Protein AF-A0A645H807-F1 (afdb_monomer_lite)

Secondary structure (DSSP, 8-state):
-PPPP-------PPPTT----------SSS-----S---------EEEEEETTEEEEEE-SSS-EEE-HHHHHTTTT--S-EE-B-SSSTTT-B--B--S-EEEPTT-EEEEE--

Organism: NCBI:txid1076179

pLDDT: mean 85.04, std 12.7, range [46.97, 97.75]

Foldseek 3Di:
DDDDDDDDDDDDDDPPPDDDDDDDDDPDPDDDDDPDDDDDPDDVAWDWDDDDFWIKIWQQAQAKDKAWPDVRCPPVNWAQKFFACDPPPCVRRVRGTDPGIDIAGHGGMGIITTD

Sequence (115 aa):
MEGASGHASFFITVEKNKELLSTLYVGRKGAVELSNFKIHQADAGVFRRDFEHGIVLVNATNEEKTISLSDIKGGLGRTNLRRIKGQLDPATNNGRPVSEAITLKAHDALILLAD

Structure (mmCIF, N/CA/C/O backbone):
data_AF-A0A645H807-F1
#
_entry.id   AF-A0A645H807-F1
#
loop_
_atom_site.group_PDB
_atom_site.id
_atom_site.type_symbol
_atom_site.label_atom_id
_atom_site.label_alt_id
_atom_site.label_comp_id
_atom_site.label_asym_id
_atom_site.label_entity_id
_atom_site.label_seq_id
_atom_site.pdbx_PDB_ins_code
_atom_site.Cartn_x
_atom_site.Cartn_y
_atom_site.Cartn_z
_atom_site.occupancy
_atom_site.B_iso_or_equiv
_atom_site.auth_seq_id
_atom_site.auth_comp_id
_atom_site.auth_asym_id
_atom_site.auth_atom_id
_atom_site.pdbx_PDB_model_num
ATOM 1 N N . MET A 1 1 ? 17.783 -15.501 -45.103 1.00 46.97 1 MET A N 1
ATOM 2 C CA . MET A 1 1 ? 17.064 -16.234 -44.044 1.00 46.97 1 MET A CA 1
ATOM 3 C C . MET A 1 1 ? 16.726 -15.197 -42.991 1.00 46.97 1 MET A C 1
ATOM 5 O O . MET A 1 1 ? 17.633 -14.732 -42.311 1.00 46.97 1 MET A O 1
ATOM 9 N N . GLU A 1 2 ? 15.489 -14.707 -42.990 1.00 55.75 2 GLU A N 1
ATOM 10 C CA . GLU A 1 2 ? 15.024 -13.762 -41.971 1.00 55.75 2 GLU A CA 1
ATOM 11 C C . GLU A 1 2 ? 14.991 -14.484 -40.621 1.00 55.75 2 GLU A C 1
ATOM 13 O O . GLU A 1 2 ? 14.603 -15.651 -40.543 1.00 55.75 2 GLU A O 1
ATOM 18 N N . GLY A 1 3 ? 15.503 -13.832 -39.576 1.00 58.56 3 GLY A N 1
ATOM 19 C CA . GLY A 1 3 ? 15.412 -14.361 -38.219 1.00 58.56 3 GLY A CA 1
ATOM 20 C C . GLY A 1 3 ? 13.954 -14.372 -37.763 1.00 58.56 3 GLY A C 1
ATOM 21 O O . GLY A 1 3 ? 13.189 -13.488 -38.135 1.00 58.56 3 GLY A O 1
ATOM 22 N N . ALA A 1 4 ? 13.568 -15.368 -36.965 1.00 61.94 4 ALA A N 1
ATOM 23 C CA . ALA A 1 4 ? 12.238 -15.407 -36.368 1.00 61.94 4 ALA A CA 1
ATOM 24 C C . ALA A 1 4 ? 12.000 -14.158 -35.499 1.00 61.94 4 ALA A C 1
ATOM 26 O O . ALA A 1 4 ? 12.904 -13.709 -34.789 1.00 61.94 4 ALA A O 1
ATOM 27 N N . SER A 1 5 ? 10.786 -13.606 -35.555 1.00 70.88 5 SER A N 1
ATOM 28 C CA . SER A 1 5 ? 10.353 -12.544 -34.647 1.00 70.88 5 SER A CA 1
ATOM 29 C C . SER A 1 5 ? 10.349 -13.037 -33.194 1.00 70.88 5 SER A C 1
ATOM 31 O O . SER A 1 5 ? 10.229 -14.233 -32.920 1.00 70.88 5 SER A O 1
ATOM 33 N N . GLY A 1 6 ? 10.502 -12.112 -32.244 1.00 68.31 6 GLY A N 1
ATOM 34 C CA . GLY A 1 6 ? 10.563 -12.429 -30.820 1.00 68.31 6 GLY A CA 1
ATOM 35 C C . GLY A 1 6 ? 10.089 -11.274 -29.946 1.00 68.31 6 GLY A C 1
ATOM 36 O O . GLY A 1 6 ? 9.948 -10.142 -30.405 1.00 68.31 6 GLY A O 1
ATOM 37 N N . HIS A 1 7 ? 9.843 -11.574 -28.674 1.00 74.06 7 HIS A N 1
ATOM 38 C CA . HIS A 1 7 ? 9.476 -10.598 -27.656 1.00 74.06 7 HIS A CA 1
ATOM 39 C C . HIS A 1 7 ? 10.343 -10.808 -26.412 1.00 74.06 7 HIS A C 1
ATOM 41 O O . HIS A 1 7 ? 10.631 -11.945 -26.039 1.00 74.06 7 HIS A O 1
ATOM 47 N N . ALA A 1 8 ? 10.744 -9.712 -25.770 1.00 70.88 8 ALA A N 1
ATOM 48 C CA . ALA A 1 8 ? 11.484 -9.724 -24.517 1.00 70.88 8 ALA A CA 1
ATOM 49 C C . ALA A 1 8 ? 10.946 -8.629 -23.589 1.00 70.88 8 ALA A C 1
ATOM 51 O O . ALA A 1 8 ? 10.632 -7.527 -24.037 1.00 70.88 8 ALA A O 1
ATOM 52 N N . SER A 1 9 ? 10.855 -8.946 -22.297 1.00 76.94 9 SER A N 1
ATOM 53 C CA . SER A 1 9 ? 10.500 -8.011 -21.228 1.00 76.94 9 SER A CA 1
ATOM 54 C C . SER A 1 9 ? 11.648 -7.940 -20.227 1.00 76.94 9 SER A C 1
ATOM 56 O O . SER A 1 9 ? 12.164 -8.975 -19.807 1.00 76.94 9 SER A O 1
ATOM 58 N N . PHE A 1 10 ? 12.035 -6.725 -19.840 1.00 77.44 10 PHE A N 1
ATOM 59 C CA . PHE A 1 10 ? 13.095 -6.472 -18.864 1.00 77.44 10 PHE A CA 1
ATOM 60 C C . PHE A 1 10 ? 12.532 -5.619 -17.727 1.00 77.44 10 PHE A C 1
ATOM 62 O O . PHE A 1 10 ? 11.924 -4.581 -17.980 1.00 77.44 10 PHE A O 1
ATOM 69 N N . PHE A 1 11 ? 12.743 -6.050 -16.484 1.00 74.75 11 PHE A N 1
ATOM 70 C CA . PHE A 1 11 ? 12.343 -5.309 -15.287 1.00 74.75 11 PHE A CA 1
ATOM 71 C C . PHE A 1 11 ? 13.590 -4.707 -14.641 1.00 74.75 11 PHE A C 1
ATOM 73 O O . PHE A 1 11 ? 14.535 -5.435 -14.337 1.00 74.75 11 PHE A O 1
ATOM 80 N N . ILE A 1 12 ? 13.609 -3.385 -14.463 1.00 75.12 12 ILE A N 1
ATOM 81 C CA . ILE A 1 12 ? 14.749 -2.647 -13.908 1.00 75.12 12 ILE A CA 1
ATOM 82 C C . ILE A 1 12 ? 14.230 -1.655 -12.868 1.00 75.12 12 ILE A C 1
ATOM 84 O O . ILE A 1 12 ? 13.327 -0.870 -13.152 1.00 75.12 12 ILE A O 1
ATOM 88 N N . THR A 1 13 ? 14.833 -1.666 -11.681 1.00 73.06 13 THR A N 1
ATOM 89 C CA . THR A 1 13 ? 14.643 -0.616 -10.675 1.00 73.06 13 THR A CA 1
ATOM 90 C C . THR A 1 13 ? 15.607 0.524 -10.974 1.00 73.06 13 THR A C 1
ATOM 92 O O . THR A 1 13 ? 16.818 0.312 -11.014 1.00 73.06 13 THR A O 1
ATOM 95 N N . VAL A 1 14 ? 15.079 1.731 -11.176 1.00 75.62 14 VAL A N 1
ATOM 96 C CA . VAL A 1 14 ? 15.882 2.944 -11.379 1.00 75.62 14 VAL A CA 1
ATOM 97 C C . VAL A 1 14 ? 15.858 3.758 -10.095 1.00 75.62 14 VAL A C 1
ATOM 99 O O . VAL A 1 14 ? 14.790 4.035 -9.550 1.00 75.62 14 VAL A O 1
ATOM 102 N N . GLU A 1 15 ? 17.034 4.131 -9.598 1.00 72.88 15 GLU A N 1
ATOM 103 C CA . GLU A 1 15 ? 17.139 5.030 -8.452 1.00 72.88 15 GLU A CA 1
ATOM 104 C C . GLU A 1 15 ? 16.478 6.383 -8.746 1.00 72.88 15 GLU A C 1
ATOM 106 O O . GLU A 1 15 ? 16.522 6.907 -9.863 1.00 72.88 15 GLU A O 1
ATOM 111 N N . LYS A 1 16 ? 15.884 6.981 -7.712 1.00 71.62 16 LYS A N 1
ATOM 112 C CA . LYS A 1 16 ? 15.220 8.280 -7.820 1.00 71.62 16 LYS A CA 1
ATOM 113 C C . LYS A 1 16 ? 16.182 9.334 -8.380 1.00 71.62 16 LYS A C 1
ATOM 115 O O . LYS A 1 16 ? 17.288 9.507 -7.873 1.00 71.62 16 LYS A O 1
ATOM 120 N N . ASN A 1 17 ? 15.730 10.066 -9.399 1.00 76.94 17 ASN A N 1
ATOM 121 C CA . ASN A 1 17 ? 16.489 11.116 -10.095 1.00 76.94 17 ASN A CA 1
ATOM 122 C C . ASN A 1 17 ? 17.779 10.636 -10.790 1.00 76.94 17 ASN A C 1
ATOM 124 O O . ASN A 1 17 ? 18.674 11.446 -11.040 1.00 76.94 17 ASN A O 1
ATOM 128 N N . LYS A 1 18 ? 17.900 9.341 -11.093 1.00 79.31 18 LYS A N 1
ATOM 129 C CA . LYS A 1 18 ? 18.986 8.806 -11.920 1.00 79.31 18 LYS A CA 1
ATOM 130 C C . LYS A 1 18 ? 18.484 8.485 -13.322 1.00 79.31 18 LYS A C 1
ATOM 132 O O . LYS A 1 18 ? 17.338 8.086 -13.512 1.00 79.31 18 LYS A O 1
ATOM 137 N N . GLU A 1 19 ? 19.363 8.652 -14.300 1.00 81.69 19 GLU A N 1
ATOM 138 C CA . GLU A 1 19 ? 19.102 8.251 -15.679 1.00 81.69 19 GLU A CA 1
ATOM 139 C C . GLU A 1 19 ? 19.389 6.756 -15.854 1.00 81.69 19 GLU A C 1
ATOM 141 O O . GLU A 1 19 ? 20.410 6.248 -15.384 1.00 81.69 19 GLU A O 1
ATOM 146 N N . LEU A 1 20 ? 18.498 6.052 -16.555 1.00 80.19 20 LEU A N 1
ATOM 147 C CA . LEU A 1 20 ? 18.744 4.694 -17.032 1.00 80.19 20 LEU A CA 1
ATOM 148 C C . LEU A 1 20 ? 19.142 4.752 -18.507 1.00 80.19 20 LEU A C 1
ATOM 150 O O . LEU A 1 20 ? 18.315 5.067 -19.362 1.00 80.19 20 LEU A O 1
ATOM 154 N N . LEU A 1 21 ? 20.385 4.379 -18.808 1.00 83.12 21 LEU A N 1
ATOM 155 C CA . LEU A 1 21 ? 20.840 4.140 -20.175 1.00 83.12 21 LEU A CA 1
ATOM 156 C C . LEU A 1 21 ? 20.830 2.633 -20.454 1.00 83.12 21 LEU A C 1
ATOM 158 O O . LEU A 1 21 ? 21.494 1.867 -19.761 1.00 83.12 21 LEU A O 1
ATOM 162 N N . SER A 1 22 ? 20.079 2.202 -21.468 1.00 77.00 22 SER A N 1
ATOM 163 C CA . SER A 1 22 ? 20.035 0.805 -21.918 1.00 77.00 22 SER A CA 1
ATOM 164 C C . SER A 1 22 ? 20.474 0.703 -23.375 1.00 77.00 22 SER A C 1
ATOM 166 O O . SER A 1 22 ? 19.935 1.397 -24.234 1.00 77.00 22 SER A O 1
ATOM 168 N N . THR A 1 23 ? 21.429 -0.186 -23.657 1.00 78.31 23 THR A N 1
ATOM 169 C CA . THR A 1 23 ? 21.968 -0.408 -25.006 1.00 78.31 23 THR A CA 1
ATOM 170 C C . THR A 1 23 ? 21.572 -1.791 -25.508 1.00 78.31 23 THR A C 1
ATOM 172 O O . THR A 1 23 ? 21.914 -2.800 -24.892 1.00 78.31 23 THR A O 1
ATOM 175 N N . LEU A 1 24 ? 20.890 -1.849 -26.653 1.00 75.38 24 LEU A N 1
ATOM 176 C CA . LEU A 1 24 ? 20.589 -3.100 -27.346 1.00 75.38 24 LEU A CA 1
ATOM 177 C C . LEU A 1 24 ? 21.691 -3.409 -28.367 1.00 75.38 24 LEU A C 1
ATOM 179 O O . LEU A 1 24 ? 21.856 -2.685 -29.347 1.00 75.38 24 LEU A O 1
ATOM 183 N N . TYR A 1 25 ? 22.417 -4.508 -28.164 1.00 72.25 25 TYR A N 1
ATOM 184 C CA . TYR A 1 25 ? 23.396 -5.002 -29.133 1.00 72.25 25 TYR A CA 1
ATOM 185 C C . TYR A 1 25 ? 22.754 -6.006 -30.089 1.00 72.25 25 TYR A C 1
ATOM 187 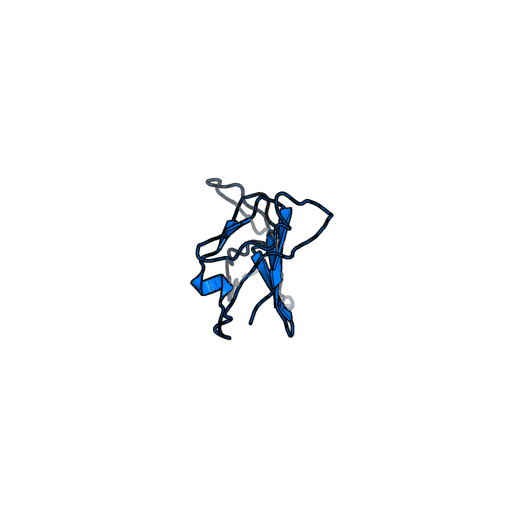O O . TYR A 1 25 ? 22.271 -7.057 -29.671 1.00 72.25 25 TYR A O 1
ATOM 195 N N . VAL A 1 26 ? 22.810 -5.716 -31.388 1.00 71.81 26 VAL A N 1
ATOM 196 C CA . VAL A 1 26 ? 22.334 -6.626 -32.435 1.00 71.81 26 VAL A CA 1
ATOM 197 C C . VAL A 1 26 ? 23.545 -7.253 -33.123 1.00 71.81 26 VAL A C 1
ATOM 199 O O . VAL A 1 26 ? 24.221 -6.630 -33.935 1.00 71.81 26 VAL A O 1
ATOM 202 N N . GLY A 1 27 ? 23.841 -8.505 -32.773 1.00 57.69 27 GLY A N 1
ATOM 203 C CA . GLY A 1 27 ? 25.091 -9.187 -33.134 1.00 57.69 27 GLY A CA 1
ATOM 204 C C . GLY A 1 27 ? 25.228 -9.680 -34.583 1.00 57.69 27 GLY A C 1
ATOM 205 O O . GLY A 1 27 ? 26.159 -10.433 -34.864 1.00 57.69 27 GLY A O 1
ATOM 206 N N . ARG A 1 28 ? 24.328 -9.328 -35.515 1.00 62.59 28 ARG A N 1
ATOM 207 C CA . ARG A 1 28 ? 24.406 -9.766 -36.926 1.00 62.59 28 ARG A CA 1
ATOM 208 C C . ARG A 1 28 ? 24.054 -8.641 -37.900 1.00 62.59 28 ARG A C 1
ATOM 210 O O . ARG A 1 28 ? 23.233 -7.786 -37.595 1.00 62.59 28 ARG A O 1
ATOM 217 N N . LYS A 1 29 ? 24.655 -8.680 -39.097 1.00 62.75 29 LYS A N 1
ATOM 218 C CA . LYS A 1 29 ? 24.319 -7.786 -40.218 1.00 62.75 29 LYS A CA 1
ATOM 219 C C . LYS A 1 29 ? 22.883 -8.064 -40.683 1.00 62.75 29 LYS A C 1
ATOM 221 O O . LYS A 1 29 ? 22.590 -9.186 -41.091 1.00 62.75 29 LYS A O 1
ATOM 226 N N . GLY A 1 30 ? 22.017 -7.056 -40.627 1.00 66.50 30 GLY A N 1
ATOM 227 C CA . GLY A 1 30 ? 20.617 -7.130 -41.049 1.00 66.50 30 GLY A CA 1
ATOM 228 C C . GLY A 1 30 ? 19.839 -5.873 -40.653 1.00 66.50 30 GLY A C 1
ATOM 229 O O . GLY A 1 30 ? 20.359 -5.032 -39.921 1.00 66.50 30 GLY A O 1
ATOM 230 N N . ALA A 1 31 ? 18.608 -5.742 -41.148 1.00 70.06 31 ALA A N 1
ATOM 231 C CA . ALA A 1 31 ? 17.671 -4.728 -40.674 1.00 70.06 31 ALA A CA 1
ATOM 232 C C . ALA A 1 31 ? 17.011 -5.215 -39.377 1.00 70.06 31 ALA A C 1
ATOM 234 O O . ALA A 1 31 ? 16.634 -6.383 -39.272 1.00 70.06 31 ALA A O 1
ATOM 235 N N . VAL A 1 32 ? 16.895 -4.327 -38.393 1.00 72.12 32 VAL A N 1
ATOM 236 C CA . VAL A 1 32 ? 16.244 -4.601 -37.109 1.00 72.12 32 VAL A CA 1
ATOM 237 C C . VAL A 1 32 ? 15.110 -3.614 -36.957 1.00 72.12 32 VAL A C 1
ATOM 239 O O . VAL A 1 32 ? 15.331 -2.407 -37.025 1.00 72.12 32 VAL A O 1
ATOM 242 N N . GLU A 1 33 ? 13.912 -4.132 -36.729 1.00 73.19 33 GLU A N 1
ATOM 243 C CA . GLU A 1 33 ? 12.751 -3.328 -36.388 1.00 73.19 33 GLU A CA 1
ATOM 244 C C . GLU A 1 33 ? 12.456 -3.482 -34.896 1.00 73.19 33 GLU A C 1
ATOM 246 O O . GLU A 1 33 ? 12.341 -4.594 -34.380 1.00 73.19 33 GLU A O 1
ATOM 251 N N . LEU A 1 34 ? 12.334 -2.350 -34.205 1.00 73.44 34 LEU A N 1
ATOM 252 C CA . LEU A 1 34 ? 11.772 -2.290 -32.863 1.00 73.44 34 LEU A CA 1
ATOM 253 C C . LEU A 1 34 ? 10.365 -1.720 -32.980 1.00 73.44 34 LEU A C 1
ATOM 255 O O . LEU A 1 34 ? 10.191 -0.555 -33.332 1.00 73.44 34 LEU A O 1
ATOM 259 N N . SER A 1 35 ? 9.365 -2.533 -32.663 1.00 74.25 35 SER A N 1
ATOM 260 C CA . SER A 1 35 ? 7.966 -2.124 -32.666 1.00 74.25 35 SER A CA 1
ATOM 261 C C . SER A 1 35 ? 7.356 -2.296 -31.276 1.00 74.25 35 SER A C 1
ATOM 263 O O . SER A 1 35 ? 7.777 -3.141 -30.485 1.00 74.25 35 SER A O 1
ATOM 265 N N . ASN A 1 36 ? 6.367 -1.455 -30.956 1.00 74.38 36 ASN A N 1
ATOM 266 C CA . ASN A 1 36 ? 5.609 -1.516 -29.701 1.00 74.38 36 ASN A CA 1
ATOM 267 C C . ASN A 1 36 ? 6.468 -1.403 -28.417 1.00 74.38 36 ASN A C 1
ATOM 269 O O . ASN A 1 36 ? 6.176 -2.051 -27.411 1.00 74.38 36 ASN A O 1
ATOM 273 N N . PHE A 1 37 ? 7.524 -0.581 -28.439 1.00 76.06 37 PHE A N 1
ATOM 274 C CA . PHE A 1 37 ? 8.329 -0.284 -27.252 1.00 76.06 37 PHE A CA 1
ATOM 275 C C . PHE A 1 37 ? 7.496 0.483 -26.218 1.00 76.06 37 PHE A C 1
ATOM 277 O O . PHE A 1 37 ? 6.971 1.560 -26.506 1.00 76.06 37 PHE A O 1
ATOM 284 N N . LYS A 1 38 ? 7.376 -0.074 -25.010 1.00 72.50 38 LYS A N 1
ATOM 285 C CA . LYS A 1 38 ? 6.638 0.532 -23.899 1.00 72.50 38 LYS A CA 1
ATOM 286 C C . LYS A 1 38 ? 7.519 0.593 -22.663 1.00 72.50 38 LYS A C 1
ATOM 288 O O . LYS A 1 38 ? 8.082 -0.417 -22.252 1.00 72.50 38 LYS A O 1
AT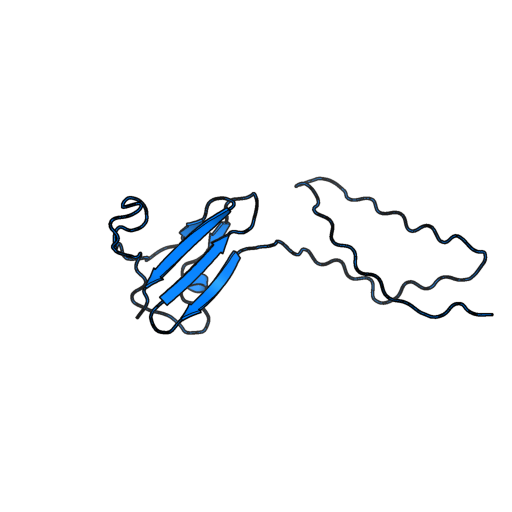OM 293 N N . ILE A 1 39 ? 7.583 1.771 -22.051 1.00 74.00 39 ILE A N 1
ATOM 294 C CA . ILE A 1 39 ? 8.157 1.957 -20.720 1.00 74.00 39 ILE A CA 1
ATOM 295 C C . ILE A 1 39 ? 6.989 2.054 -19.750 1.00 74.00 39 ILE A C 1
ATOM 297 O O . ILE A 1 39 ? 6.152 2.950 -19.859 1.00 74.00 39 ILE A O 1
ATOM 301 N N . HIS A 1 40 ? 6.936 1.123 -18.807 1.00 63.88 40 HIS A N 1
ATOM 302 C CA . HIS A 1 40 ? 5.974 1.152 -17.718 1.00 63.88 40 HIS A CA 1
ATOM 303 C C . HIS A 1 40 ? 6.717 1.489 -16.432 1.00 63.88 40 HIS A C 1
ATOM 305 O O . HIS A 1 40 ? 7.609 0.752 -16.018 1.00 63.88 40 HIS A O 1
ATOM 311 N N . GLN A 1 41 ? 6.342 2.592 -15.788 1.00 64.81 41 GLN A N 1
ATOM 312 C CA . GLN A 1 41 ? 6.724 2.818 -14.403 1.00 64.81 41 GLN A CA 1
ATOM 313 C C . GLN A 1 41 ? 5.853 1.904 -13.540 1.00 64.81 41 GLN A C 1
ATOM 315 O O . GLN A 1 41 ? 4.703 2.222 -13.245 1.00 64.81 41 GLN A O 1
ATOM 320 N N . ALA A 1 42 ? 6.383 0.733 -13.202 1.00 57.88 42 ALA A N 1
ATOM 321 C CA . ALA A 1 42 ? 5.755 -0.186 -12.269 1.00 57.88 42 ALA A CA 1
ATOM 322 C C . ALA A 1 42 ? 6.509 -0.099 -10.944 1.00 57.88 42 ALA A C 1
ATOM 324 O O . ALA A 1 42 ? 7.628 -0.586 -10.812 1.00 57.88 42 ALA A O 1
ATOM 325 N N . ASP A 1 43 ? 5.902 0.567 -9.972 1.00 60.47 43 ASP A N 1
ATOM 326 C CA . ASP A 1 43 ? 6.259 0.369 -8.578 1.00 60.47 43 ASP A CA 1
ATOM 327 C C . ASP A 1 43 ? 5.669 -0.986 -8.145 1.00 60.47 43 ASP A C 1
ATOM 329 O O . ASP A 1 43 ? 4.542 -1.303 -8.539 1.00 60.47 43 ASP A O 1
ATOM 333 N N . ALA A 1 44 ? 6.379 -1.773 -7.324 1.00 62.75 44 ALA A N 1
ATOM 334 C CA . ALA A 1 44 ? 5.741 -2.889 -6.610 1.00 62.75 44 ALA A CA 1
ATOM 335 C C . ALA A 1 44 ? 4.496 -2.385 -5.850 1.00 62.75 44 ALA A C 1
ATOM 337 O O . ALA A 1 44 ? 3.523 -3.114 -5.688 1.00 62.75 44 ALA A O 1
ATOM 338 N N . GLY A 1 45 ? 4.505 -1.097 -5.494 1.00 79.75 45 GLY A N 1
ATOM 339 C CA . GLY A 1 45 ? 3.332 -0.309 -5.172 1.00 79.75 45 GLY A CA 1
ATOM 340 C C . GLY A 1 45 ? 2.681 -0.720 -3.862 1.00 79.75 45 GLY A C 1
ATOM 341 O O . GLY A 1 45 ? 3.253 -1.423 -3.024 1.00 79.75 45 GLY A O 1
ATOM 342 N N . VAL A 1 46 ? 1.452 -0.239 -3.688 1.00 88.06 46 VAL A N 1
ATOM 343 C CA . VAL A 1 46 ? 0.582 -0.684 -2.606 1.00 88.06 46 VAL A CA 1
ATOM 344 C C . VAL A 1 46 ? -0.348 -1.758 -3.148 1.00 88.06 46 VAL A C 1
ATOM 346 O O . VAL A 1 46 ? -1.193 -1.486 -4.002 1.00 88.06 46 VAL A O 1
ATOM 349 N N . PHE A 1 47 ? -0.229 -2.971 -2.622 1.00 91.69 47 PHE A N 1
ATOM 350 C CA . PHE A 1 47 ? -1.190 -4.032 -2.885 1.00 91.69 47 PHE A CA 1
ATOM 351 C C . PHE A 1 47 ? -2.414 -3.863 -1.993 1.00 91.69 47 PHE A C 1
ATOM 353 O O . PHE A 1 47 ? -2.302 -3.543 -0.808 1.00 91.69 47 PHE A O 1
ATOM 360 N N . ARG A 1 48 ? -3.588 -4.125 -2.568 1.00 93.38 48 ARG A N 1
ATOM 361 C CA . ARG A 1 48 ? -4.872 -4.079 -1.873 1.00 93.38 48 ARG A CA 1
ATOM 362 C C . ARG A 1 48 ? -5.613 -5.395 -2.043 1.00 93.38 48 ARG A C 1
ATOM 364 O O . ARG A 1 48 ? -5.727 -5.911 -3.155 1.00 93.38 48 ARG A O 1
ATOM 371 N N . ARG A 1 49 ? -6.195 -5.889 -0.951 1.00 94.19 49 ARG A N 1
ATOM 372 C CA . ARG A 1 49 ? -7.183 -6.969 -0.983 1.00 94.19 49 ARG A CA 1
ATOM 373 C C . ARG A 1 49 ? -8.383 -6.612 -0.121 1.00 94.19 49 ARG A C 1
ATOM 375 O O . ARG A 1 49 ? -8.250 -6.449 1.086 1.00 94.19 49 ARG A O 1
ATOM 382 N N . ASP A 1 50 ? -9.553 -6.550 -0.740 1.00 94.50 50 ASP A N 1
ATOM 383 C CA . ASP A 1 50 ? -10.832 -6.494 -0.038 1.00 94.50 50 ASP A CA 1
ATOM 384 C C . ASP A 1 50 ? -11.287 -7.908 0.361 1.00 94.50 50 ASP A C 1
ATOM 386 O O . ASP A 1 50 ? -11.131 -8.868 -0.402 1.00 94.50 50 ASP A O 1
ATOM 390 N N . PHE A 1 51 ? -11.866 -8.029 1.552 1.00 93.94 51 PHE A N 1
ATOM 391 C CA . PHE A 1 51 ? -12.545 -9.229 2.050 1.00 93.94 51 PHE A CA 1
ATOM 392 C C . PHE A 1 51 ? -13.866 -8.832 2.718 1.00 93.94 51 PHE A C 1
ATOM 394 O O . PHE A 1 51 ? -14.141 -7.645 2.861 1.00 93.94 51 PHE A O 1
ATOM 401 N N . GLU A 1 52 ? -14.701 -9.800 3.100 1.00 93.88 52 GLU A N 1
ATOM 402 C CA . GLU A 1 52 ? -16.087 -9.550 3.533 1.00 93.88 52 GLU A CA 1
ATOM 403 C C . GLU A 1 52 ? -16.214 -8.394 4.542 1.00 93.88 52 GLU A C 1
ATOM 405 O O . GLU A 1 52 ? -16.979 -7.468 4.304 1.00 93.88 52 GLU A O 1
ATOM 410 N N . HIS A 1 53 ? -15.358 -8.355 5.566 1.00 94.44 53 HIS A N 1
ATOM 411 C CA . HIS A 1 53 ? -15.428 -7.372 6.656 1.00 94.44 53 HIS A CA 1
ATOM 412 C C . HIS A 1 53 ? -14.222 -6.430 6.739 1.00 94.44 53 HIS A C 1
ATOM 414 O O . HIS A 1 53 ? -13.887 -5.939 7.821 1.00 94.44 53 HIS A O 1
ATOM 420 N N . GLY A 1 54 ? -13.506 -6.208 5.634 1.00 95.88 54 GLY A N 1
ATOM 421 C CA . GLY A 1 54 ? -12.336 -5.345 5.697 1.00 95.88 54 GLY A CA 1
ATOM 422 C C . GLY A 1 54 ? -11.440 -5.314 4.472 1.00 95.88 54 GLY A C 1
ATOM 423 O O . GLY A 1 54 ? -11.799 -5.729 3.368 1.00 95.88 54 GLY A O 1
ATOM 424 N N . ILE A 1 55 ? -10.258 -4.746 4.696 1.00 97.12 55 ILE A N 1
ATOM 425 C CA . ILE A 1 55 ? -9.278 -4.403 3.670 1.00 97.12 55 ILE A CA 1
ATOM 426 C C . ILE A 1 55 ? -7.877 -4.700 4.204 1.00 97.12 55 ILE A C 1
ATOM 428 O O . ILE A 1 55 ? -7.556 -4.374 5.346 1.00 97.12 55 ILE A O 1
ATOM 432 N N . VAL A 1 56 ? -7.026 -5.272 3.359 1.00 96.56 56 VAL A N 1
ATOM 433 C CA . VAL A 1 56 ? -5.580 -5.370 3.583 1.00 96.56 56 VAL A CA 1
ATOM 434 C C . VAL A 1 56 ? -4.870 -4.428 2.621 1.00 96.56 56 VAL A C 1
ATOM 436 O O . VAL A 1 56 ? -5.154 -4.447 1.421 1.00 96.56 56 VAL A O 1
ATOM 439 N N . LEU A 1 57 ? -3.946 -3.628 3.148 1.00 96.31 57 LEU A N 1
ATOM 440 C CA . LEU A 1 57 ? -3.059 -2.743 2.397 1.00 96.31 57 LEU A CA 1
ATOM 441 C C . LEU A 1 57 ? -1.613 -3.145 2.691 1.00 96.31 57 LEU A C 1
ATOM 443 O O . LEU A 1 57 ? -1.242 -3.259 3.857 1.00 96.31 57 LEU A O 1
ATOM 447 N N . VAL A 1 58 ? -0.802 -3.356 1.656 1.00 96.44 58 VAL A N 1
ATOM 448 C CA . VAL A 1 58 ? 0.609 -3.750 1.796 1.00 96.44 58 VAL A CA 1
ATOM 449 C C . VAL A 1 58 ? 1.468 -2.830 0.951 1.00 96.44 58 VAL A C 1
ATOM 451 O O . VAL A 1 58 ? 1.320 -2.810 -0.267 1.00 96.44 58 VAL A O 1
ATOM 454 N N . ASN A 1 59 ? 2.381 -2.100 1.580 1.00 94.50 59 ASN A N 1
ATOM 455 C CA . ASN A 1 59 ? 3.413 -1.342 0.891 1.00 94.50 59 ASN A CA 1
ATOM 456 C C . ASN A 1 59 ? 4.630 -2.246 0.654 1.00 94.50 59 ASN A C 1
ATOM 458 O O . ASN A 1 59 ? 5.424 -2.477 1.561 1.00 94.50 59 ASN A O 1
ATOM 462 N N . ALA A 1 60 ? 4.794 -2.748 -0.570 1.00 90.12 60 ALA A N 1
ATOM 463 C CA . ALA A 1 60 ? 5.921 -3.619 -0.919 1.00 90.12 60 ALA A CA 1
ATOM 464 C C . ALA A 1 60 ? 7.191 -2.843 -1.322 1.00 90.12 60 ALA A C 1
ATOM 466 O O . ALA A 1 60 ? 8.162 -3.439 -1.786 1.00 90.12 60 ALA A O 1
ATOM 467 N N . THR A 1 61 ? 7.177 -1.519 -1.183 1.00 86.56 61 THR A N 1
ATOM 468 C CA . THR A 1 61 ? 8.203 -0.618 -1.716 1.00 86.56 61 THR A CA 1
ATOM 469 C C . THR A 1 61 ? 9.221 -0.226 -0.645 1.00 86.56 61 THR A C 1
ATOM 471 O O . THR A 1 61 ? 8.958 -0.351 0.552 1.00 86.56 61 THR A O 1
ATOM 474 N N . ASN A 1 62 ? 10.371 0.293 -1.085 1.00 86.62 62 ASN A N 1
ATOM 475 C CA . ASN A 1 62 ? 11.426 0.820 -0.208 1.00 86.62 62 ASN A CA 1
ATOM 476 C C . ASN A 1 62 ? 11.132 2.252 0.292 1.00 86.62 62 ASN A C 1
ATOM 478 O O . ASN A 1 62 ? 11.959 2.842 0.984 1.00 86.62 62 ASN A O 1
ATOM 482 N N . GLU A 1 63 ? 9.991 2.837 -0.079 1.00 87.56 63 GLU A N 1
ATOM 483 C CA . GLU A 1 63 ? 9.591 4.196 0.290 1.00 87.56 63 GLU A CA 1
ATOM 484 C C . GLU A 1 63 ? 8.277 4.161 1.077 1.00 87.56 63 GLU A C 1
ATOM 486 O O . GLU A 1 63 ? 7.482 3.232 0.944 1.00 87.56 63 GLU A O 1
ATOM 491 N N . GLU A 1 64 ? 8.011 5.173 1.901 1.00 93.81 64 GLU A N 1
ATOM 492 C CA . GLU A 1 64 ? 6.682 5.317 2.497 1.00 93.81 64 GLU A CA 1
ATOM 493 C C . GLU A 1 64 ? 5.636 5.703 1.442 1.00 93.81 64 GLU A C 1
ATOM 495 O O . GLU A 1 64 ? 5.921 6.423 0.481 1.00 93.81 64 GLU A O 1
ATOM 500 N N . LYS A 1 65 ? 4.406 5.216 1.621 1.00 93.56 65 LYS A N 1
ATOM 501 C CA . LYS A 1 65 ? 3.284 5.478 0.717 1.00 93.56 65 LYS A CA 1
ATOM 502 C C . LYS A 1 65 ? 2.090 5.989 1.499 1.00 93.56 65 LYS A C 1
ATOM 504 O O . LYS A 1 65 ? 1.591 5.321 2.403 1.00 93.56 65 LYS A O 1
ATOM 509 N N . THR A 1 66 ? 1.605 7.159 1.105 1.00 95.44 66 THR A N 1
ATOM 510 C CA . THR A 1 66 ? 0.374 7.741 1.637 1.00 95.44 66 THR A CA 1
ATOM 511 C C . THR A 1 66 ? -0.796 7.380 0.735 1.00 95.44 66 THR A C 1
ATOM 513 O O . THR A 1 66 ? -0.761 7.628 -0.468 1.00 95.44 66 THR A O 1
ATOM 516 N N . ILE A 1 67 ? -1.831 6.797 1.330 1.00 94.75 67 ILE A N 1
ATOM 517 C CA . ILE A 1 67 ? -3.043 6.329 0.661 1.00 94.75 67 ILE A CA 1
ATOM 518 C C . ILE A 1 67 ? -4.188 7.223 1.127 1.00 94.75 67 ILE A C 1
ATOM 520 O O . ILE A 1 67 ? -4.432 7.353 2.331 1.00 94.75 67 ILE A O 1
ATOM 524 N N . SER A 1 68 ? -4.881 7.862 0.185 1.00 96.38 68 SER A N 1
ATOM 525 C CA . SER A 1 68 ? -5.975 8.777 0.511 1.00 96.38 68 SER A CA 1
ATOM 526 C C . SER A 1 68 ? -7.172 8.028 1.105 1.00 96.38 68 SER A C 1
ATOM 528 O O . SER A 1 68 ? -7.392 6.851 0.818 1.00 96.38 68 SER A O 1
ATOM 530 N N . LEU A 1 69 ? -8.004 8.710 1.899 1.00 96.38 69 LEU A N 1
ATOM 531 C CA . LEU A 1 69 ? -9.214 8.087 2.444 1.00 96.38 69 LEU A CA 1
ATOM 532 C C . LEU A 1 69 ? -10.151 7.586 1.334 1.00 96.38 69 LEU A C 1
ATOM 534 O O . LEU A 1 69 ? -10.748 6.523 1.481 1.00 96.38 69 LEU A O 1
ATOM 538 N N . SER A 1 70 ? -10.284 8.324 0.227 1.00 95.44 70 SER A N 1
ATOM 539 C CA . SER A 1 70 ? -11.079 7.896 -0.931 1.00 95.44 70 SER A CA 1
ATOM 540 C C . SER A 1 70 ? -10.555 6.598 -1.537 1.00 95.44 70 SER A C 1
ATOM 542 O O . SER A 1 70 ? -11.350 5.706 -1.828 1.00 95.44 70 SER A O 1
ATOM 544 N N . ASP A 1 71 ? -9.234 6.447 -1.640 1.00 94.25 71 ASP A N 1
ATOM 545 C CA . ASP A 1 71 ? -8.631 5.217 -2.157 1.00 94.25 71 ASP A CA 1
ATOM 546 C C . ASP A 1 71 ? -8.825 4.055 -1.185 1.00 94.25 71 ASP A C 1
ATOM 548 O O . ASP A 1 71 ? -9.073 2.935 -1.624 1.00 94.25 71 ASP A O 1
ATOM 552 N N . ILE A 1 72 ? -8.785 4.307 0.132 1.00 95.56 72 ILE A N 1
ATOM 553 C CA . ILE A 1 72 ? -9.083 3.293 1.157 1.00 95.56 72 ILE A CA 1
ATOM 554 C C . ILE A 1 72 ? -10.554 2.867 1.077 1.00 95.56 72 ILE A C 1
ATOM 556 O O . ILE A 1 72 ? -10.836 1.668 1.091 1.00 95.56 72 ILE A O 1
ATOM 560 N N . LYS A 1 73 ? -11.499 3.794 0.899 1.00 94.94 73 LYS A N 1
ATOM 561 C CA . LYS A 1 73 ? -12.911 3.438 0.660 1.00 94.94 73 LYS A CA 1
ATOM 562 C C . LYS A 1 73 ? -13.075 2.578 -0.598 1.00 94.94 73 LYS A C 1
ATOM 564 O O . LYS A 1 73 ? -13.880 1.645 -0.596 1.00 94.94 73 LYS A O 1
ATOM 569 N N . GLY A 1 74 ? -12.261 2.844 -1.621 1.00 90.44 74 GLY A N 1
ATOM 570 C CA . GLY A 1 74 ? -12.221 2.089 -2.870 1.00 90.44 74 GLY A CA 1
ATOM 571 C C . GLY A 1 74 ? -13.531 2.171 -3.658 1.00 90.44 74 GLY A C 1
ATOM 572 O O . GLY A 1 74 ? -14.464 2.882 -3.289 1.00 90.44 74 GLY A O 1
ATOM 573 N N . GLY A 1 75 ? -13.625 1.399 -4.744 1.00 88.31 75 GLY A N 1
ATOM 574 C CA . GLY A 1 75 ? -14.818 1.379 -5.604 1.00 88.31 75 GLY A CA 1
ATOM 575 C C . GLY A 1 75 ? -16.085 0.840 -4.925 1.00 88.31 75 GLY A C 1
ATOM 576 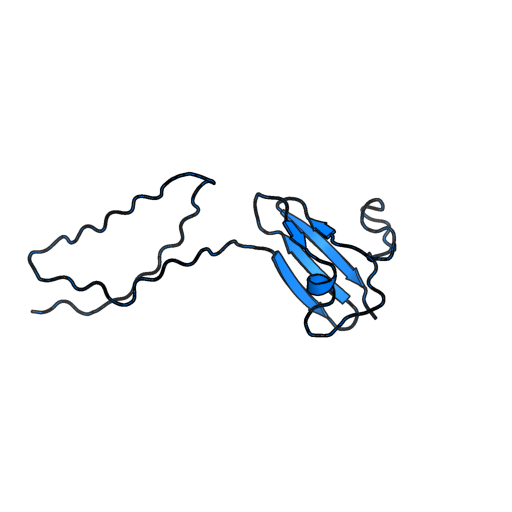O O . GLY A 1 75 ? -17.184 1.107 -5.394 1.00 88.31 75 GLY A O 1
ATOM 577 N N . LEU A 1 76 ? -15.937 0.115 -3.810 1.00 89.50 76 LEU A N 1
ATOM 578 C CA . LEU A 1 76 ? -17.054 -0.402 -3.011 1.00 89.50 76 LEU A CA 1
ATOM 579 C C . LEU A 1 76 ? -17.605 0.620 -2.007 1.00 89.50 76 LEU A C 1
ATOM 581 O O . LEU A 1 76 ? -18.618 0.351 -1.372 1.00 89.50 76 LEU A O 1
ATOM 585 N N . GLY A 1 77 ? -16.950 1.774 -1.836 1.00 93.38 77 GLY A N 1
ATOM 586 C CA . GLY A 1 77 ? -17.433 2.824 -0.939 1.00 93.38 77 GLY A CA 1
ATOM 587 C C . GLY A 1 77 ? -17.485 2.406 0.534 1.00 93.38 77 GLY A C 1
ATOM 588 O O . GLY A 1 77 ? -18.397 2.830 1.242 1.00 93.38 77 GLY A O 1
ATOM 589 N N . ARG A 1 78 ? -16.522 1.591 0.990 1.00 94.44 78 ARG A N 1
ATOM 590 C CA . ARG A 1 78 ? -16.477 1.037 2.357 1.00 94.44 78 ARG A CA 1
ATOM 591 C C . ARG A 1 78 ? -16.679 2.114 3.422 1.00 94.44 78 ARG A C 1
ATOM 593 O O . ARG A 1 78 ? -16.102 3.205 3.341 1.00 94.44 78 ARG A O 1
ATOM 600 N N . THR A 1 79 ? -17.461 1.798 4.447 1.00 95.12 79 THR A N 1
ATOM 601 C CA . THR A 1 79 ? -17.733 2.701 5.575 1.00 95.12 79 THR A CA 1
ATOM 602 C C . THR A 1 79 ? -17.137 2.143 6.865 1.00 95.12 79 THR A C 1
ATOM 604 O O . THR A 1 79 ? -16.494 1.096 6.857 1.00 95.12 79 THR A O 1
ATOM 607 N N . ASN A 1 80 ? -17.254 2.895 7.968 1.00 95.75 80 ASN A N 1
ATOM 608 C CA . ASN A 1 80 ? -16.861 2.450 9.310 1.00 95.75 80 ASN A CA 1
ATOM 609 C C . ASN A 1 80 ? -15.443 1.852 9.424 1.00 95.75 80 ASN A C 1
ATOM 611 O O . ASN A 1 80 ? -15.176 0.990 10.263 1.00 95.75 80 ASN A O 1
ATOM 615 N N . LEU A 1 81 ? -14.524 2.361 8.597 1.00 97.75 81 LEU A N 1
ATOM 616 C CA . LEU A 1 81 ? -13.134 1.933 8.541 1.00 97.75 81 LEU A CA 1
ATOM 617 C C . LEU A 1 81 ? -12.478 2.091 9.912 1.00 97.75 81 LEU A C 1
ATOM 619 O O . LEU A 1 81 ? -12.499 3.172 10.507 1.00 97.75 81 LEU A O 1
ATOM 623 N N . ARG A 1 82 ? -11.872 1.019 10.411 1.00 97.69 82 ARG A N 1
ATOM 624 C CA . ARG A 1 82 ? -11.201 1.002 11.713 1.00 97.69 82 ARG A CA 1
ATOM 625 C C . ARG A 1 82 ? -10.011 0.061 11.695 1.00 97.69 82 ARG A C 1
ATOM 627 O O . ARG A 1 82 ? -10.002 -0.937 10.978 1.00 97.69 82 ARG A O 1
ATOM 634 N N . ARG A 1 83 ? -9.013 0.350 12.519 1.00 96.81 83 ARG A N 1
ATOM 635 C CA . ARG A 1 83 ? -7.909 -0.586 12.749 1.00 96.81 83 ARG A CA 1
ATOM 636 C C . ARG A 1 83 ? -8.414 -1.811 13.508 1.00 96.81 83 ARG A C 1
ATOM 638 O O . ARG A 1 83 ? -9.411 -1.730 14.227 1.00 96.81 83 ARG A O 1
ATOM 645 N N . ILE A 1 84 ? -7.719 -2.938 13.385 1.00 95.94 84 ILE A N 1
ATOM 646 C CA . ILE A 1 84 ? -7.973 -4.082 14.269 1.00 95.94 84 ILE A CA 1
ATOM 647 C C . ILE A 1 84 ? -7.750 -3.633 15.720 1.00 95.94 84 ILE A C 1
ATOM 649 O O . ILE A 1 84 ? -6.856 -2.837 15.994 1.00 95.94 84 ILE A O 1
ATOM 653 N N . LYS A 1 85 ? -8.569 -4.119 16.656 1.00 95.25 85 LYS A N 1
ATOM 654 C CA . LYS A 1 85 ? -8.330 -3.969 18.097 1.00 95.25 85 LYS A CA 1
ATOM 655 C C . LYS A 1 85 ? -7.661 -5.243 18.603 1.00 95.25 85 LYS A C 1
ATOM 657 O O . LYS A 1 85 ? -8.343 -6.223 18.890 1.00 95.25 85 LYS A O 1
ATOM 662 N N . GLY A 1 86 ? -6.334 -5.237 18.642 1.00 92.44 86 GLY A N 1
ATOM 663 C CA . GLY A 1 86 ? -5.519 -6.416 18.926 1.00 92.44 86 GLY A CA 1
ATOM 664 C C . GLY A 1 86 ? -4.587 -6.219 20.116 1.00 92.44 86 GLY A C 1
ATOM 665 O O . GLY A 1 86 ? -4.318 -5.100 20.539 1.00 92.44 86 GLY A O 1
ATOM 666 N N . GLN A 1 87 ? -4.089 -7.331 20.659 1.00 92.94 87 GLN A N 1
ATOM 667 C CA . GLN A 1 87 ? -3.061 -7.320 21.707 1.00 92.94 87 GLN A CA 1
ATOM 668 C C . GLN A 1 87 ? -1.637 -7.218 21.135 1.00 92.94 87 GLN A C 1
ATOM 670 O O . GLN A 1 87 ? -0.737 -6.733 21.814 1.00 92.94 87 GLN A O 1
ATOM 675 N N . LEU A 1 88 ? -1.434 -7.663 19.890 1.00 93.12 88 LEU A N 1
ATOM 676 C CA . LEU A 1 88 ? -0.160 -7.559 19.180 1.00 93.12 88 LEU A CA 1
ATOM 677 C C . LEU A 1 88 ? -0.055 -6.195 18.498 1.00 93.12 88 LEU A C 1
ATOM 679 O O . LEU A 1 88 ? -0.971 -5.804 17.777 1.00 93.12 88 LEU A O 1
ATOM 683 N N . ASP A 1 89 ? 1.061 -5.502 18.724 1.00 92.56 89 ASP A N 1
ATOM 684 C CA . ASP A 1 89 ? 1.301 -4.121 18.288 1.00 92.56 89 ASP A CA 1
ATOM 685 C C . ASP A 1 89 ? 0.118 -3.174 18.594 1.00 92.56 89 ASP A C 1
ATOM 687 O O . ASP A 1 89 ? -0.585 -2.721 17.690 1.00 92.56 89 ASP A O 1
ATOM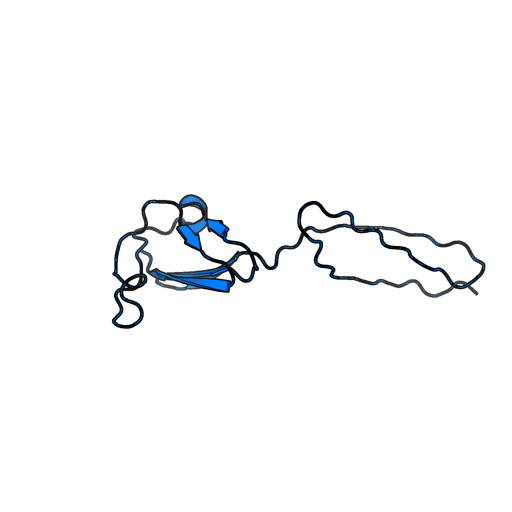 691 N N . PRO A 1 90 ? -0.138 -2.859 19.876 1.00 94.12 90 PRO A N 1
ATOM 692 C CA . PRO A 1 90 ? -1.266 -2.018 20.271 1.00 94.12 90 PRO A CA 1
ATOM 693 C C . PRO A 1 90 ? -1.116 -0.554 19.833 1.00 94.12 90 PRO A C 1
ATOM 695 O O . PRO A 1 90 ? -2.087 0.197 19.906 1.00 94.12 90 PRO A O 1
ATOM 698 N N . ALA A 1 91 ? 0.066 -0.123 19.377 1.00 93.00 91 ALA A N 1
ATOM 699 C CA . ALA A 1 91 ? 0.234 1.210 18.804 1.00 93.00 91 ALA A CA 1
ATOM 700 C C . ALA A 1 91 ? -0.510 1.311 17.462 1.00 93.00 91 ALA A C 1
ATOM 702 O O . ALA A 1 91 ? -1.233 2.284 17.223 1.00 93.00 91 ALA A O 1
ATOM 703 N N . THR A 1 92 ? -0.4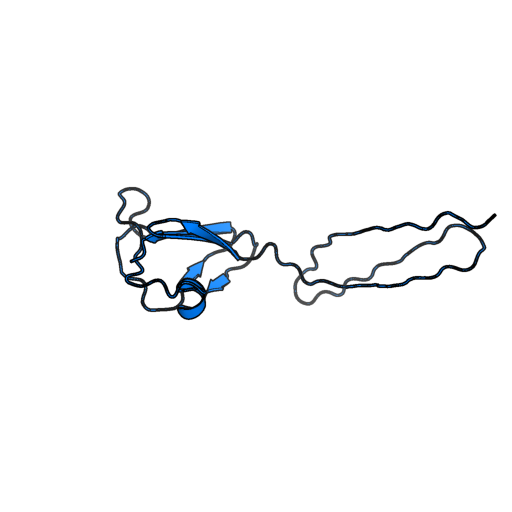02 0.267 16.638 1.00 93.56 92 THR A N 1
ATOM 704 C CA . THR A 1 92 ? -1.100 0.134 15.354 1.00 93.56 92 THR A CA 1
ATOM 705 C C . THR A 1 92 ? -2.500 -0.450 15.540 1.00 93.56 92 THR A C 1
ATOM 707 O O . THR A 1 92 ? -3.476 0.153 15.103 1.00 93.56 92 THR A O 1
ATOM 710 N N . ASN A 1 93 ? -2.635 -1.590 16.218 1.00 95.69 93 ASN A N 1
ATOM 711 C CA . ASN A 1 93 ? -3.880 -2.348 16.370 1.00 95.69 93 ASN A CA 1
ATOM 712 C C . ASN A 1 93 ? -4.713 -1.868 17.568 1.00 95.69 93 ASN A C 1
ATOM 714 O O . ASN A 1 93 ? -5.030 -2.613 18.496 1.00 95.69 93 ASN A O 1
ATOM 718 N N . ASN A 1 94 ? -5.097 -0.596 17.531 1.00 96.12 94 ASN A N 1
ATOM 719 C CA . ASN A 1 94 ? -5.767 0.100 18.631 1.00 96.12 94 ASN A CA 1
ATOM 720 C C . ASN A 1 94 ? -7.294 0.233 18.477 1.00 96.12 94 ASN A C 1
ATOM 722 O O . ASN A 1 94 ? -7.938 0.855 19.323 1.00 96.12 94 ASN A O 1
ATOM 726 N N . GLY A 1 95 ? -7.892 -0.302 17.410 1.00 96.44 95 GLY A N 1
ATOM 727 C CA . GLY A 1 95 ? -9.331 -0.161 17.159 1.00 96.44 95 GLY A CA 1
ATOM 728 C C . GLY A 1 95 ? -9.792 1.240 16.737 1.00 96.44 95 GLY A C 1
ATOM 729 O O . GLY A 1 95 ? -10.999 1.464 16.630 1.00 96.44 95 GLY A O 1
ATOM 730 N N . ARG A 1 96 ? -8.879 2.199 16.527 1.00 96.81 96 ARG A N 1
ATOM 731 C CA . ARG A 1 96 ? -9.256 3.574 16.176 1.00 96.81 96 ARG A CA 1
ATOM 732 C C . ARG A 1 96 ? -9.915 3.634 14.795 1.00 96.81 96 ARG A C 1
ATOM 734 O O . ARG A 1 96 ? -9.500 2.895 13.893 1.00 96.81 96 ARG A O 1
ATOM 741 N N . PRO A 1 97 ? -10.908 4.522 14.615 1.00 97.44 97 PRO A N 1
ATOM 742 C CA . PRO A 1 97 ? -11.476 4.786 13.303 1.00 97.44 97 PRO A CA 1
ATOM 743 C C . PRO A 1 97 ? -10.424 5.403 12.375 1.00 97.44 97 PRO A C 1
ATOM 745 O O . PRO A 1 97 ? -9.516 6.108 12.818 1.00 97.44 97 PRO A O 1
ATOM 748 N N . VAL A 1 98 ? -10.572 5.143 11.082 1.00 97.12 98 VAL A N 1
ATOM 749 C CA . VAL A 1 98 ? -9.786 5.753 10.011 1.00 97.12 98 VAL A CA 1
ATOM 750 C C . VAL A 1 98 ? -10.676 6.769 9.304 1.00 97.12 98 VAL A C 1
ATOM 752 O O . VAL A 1 98 ? -11.583 6.405 8.557 1.00 97.12 98 VAL A O 1
ATOM 755 N N . SER A 1 99 ? -10.414 8.049 9.551 1.00 95.44 99 SER A N 1
ATOM 756 C CA . SER A 1 99 ? -11.162 9.178 8.980 1.00 95.44 99 SER A CA 1
ATOM 757 C C . SER A 1 99 ? -10.321 10.065 8.061 1.00 95.44 99 SER A C 1
ATOM 759 O O . SER A 1 99 ? -10.814 11.079 7.579 1.00 95.44 99 SER A O 1
ATOM 761 N N . GLU A 1 100 ? -9.064 9.701 7.818 1.00 95.88 100 GLU A N 1
ATOM 762 C CA . GLU A 1 100 ? -8.103 10.465 7.024 1.00 95.88 100 GLU A CA 1
ATOM 763 C C . GLU A 1 100 ? -7.174 9.532 6.235 1.00 95.88 100 GLU A C 1
ATOM 765 O O . GLU A 1 100 ? -7.314 8.307 6.285 1.00 95.88 100 GLU A O 1
ATOM 770 N N . ALA A 1 101 ? -6.261 10.118 5.460 1.00 96.06 101 ALA A N 1
ATOM 771 C CA . ALA A 1 101 ? -5.252 9.366 4.727 1.00 96.06 101 ALA A CA 1
ATOM 772 C C . ALA A 1 101 ? -4.341 8.579 5.684 1.00 96.06 101 ALA A C 1
ATOM 774 O O . ALA A 1 101 ? -4.056 9.020 6.796 1.00 96.06 101 ALA A O 1
ATOM 775 N N . ILE A 1 102 ? -3.855 7.422 5.236 1.00 95.88 102 ILE A N 1
ATOM 776 C CA . ILE A 1 102 ? -2.903 6.607 5.997 1.00 95.88 102 ILE A CA 1
ATOM 777 C C . ILE A 1 102 ? -1.573 6.576 5.263 1.00 95.88 102 ILE A C 1
ATOM 779 O O . ILE A 1 102 ? -1.525 6.269 4.075 1.00 95.88 102 ILE A O 1
ATOM 783 N N . THR A 1 103 ? -0.493 6.810 6.000 1.00 96.19 103 THR A N 1
ATOM 784 C CA . THR A 1 103 ? 0.870 6.570 5.528 1.00 96.19 103 THR A CA 1
ATOM 785 C C . THR A 1 103 ? 1.349 5.208 6.015 1.00 96.19 103 THR A C 1
ATOM 787 O O . THR A 1 103 ? 1.405 4.959 7.220 1.00 96.19 103 THR A O 1
ATOM 790 N N . LEU A 1 104 ? 1.682 4.326 5.073 1.00 95.62 104 LEU A N 1
ATOM 791 C CA . LEU A 1 104 ? 2.373 3.065 5.332 1.00 95.62 104 LEU A CA 1
ATOM 792 C C . LEU A 1 104 ? 3.870 3.274 5.140 1.00 95.62 104 LEU A C 1
ATOM 794 O O . LEU A 1 104 ? 4.295 3.805 4.111 1.00 95.62 10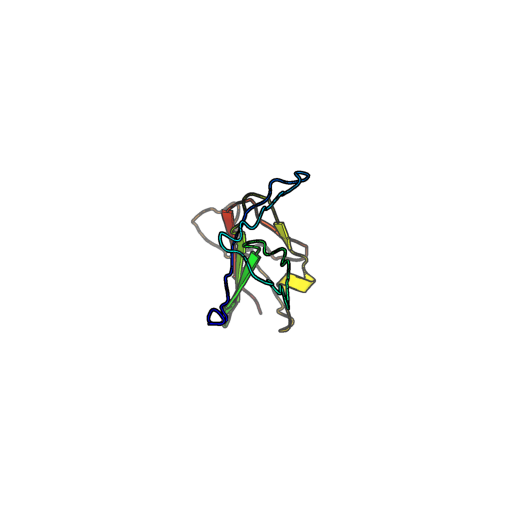4 LEU A O 1
ATOM 798 N N . LYS A 1 105 ? 4.675 2.829 6.103 1.00 95.69 105 LYS A N 1
ATOM 799 C CA . LYS A 1 105 ? 6.136 2.858 5.968 1.00 95.69 105 LYS A CA 1
ATOM 800 C C . LYS A 1 105 ? 6.595 1.878 4.885 1.00 95.69 105 LYS A C 1
ATOM 802 O O . LYS A 1 105 ? 5.819 1.036 4.433 1.00 95.69 105 LYS A O 1
ATOM 807 N N . ALA A 1 106 ? 7.848 2.007 4.455 1.00 93.38 106 ALA A N 1
ATOM 808 C CA . ALA A 1 106 ? 8.476 1.034 3.566 1.00 93.38 106 ALA A CA 1
ATOM 809 C C . ALA A 1 106 ? 8.342 -0.386 4.143 1.00 93.38 106 ALA A C 1
ATOM 811 O O . ALA A 1 106 ? 8.568 -0.585 5.339 1.00 93.38 106 ALA A O 1
ATOM 812 N N . HIS A 1 107 ? 7.976 -1.350 3.296 1.00 93.38 107 HIS A N 1
ATOM 813 C CA . HIS A 1 107 ? 7.750 -2.758 3.664 1.00 93.38 107 HIS A CA 1
ATOM 814 C C . HIS A 1 107 ? 6.698 -3.012 4.760 1.00 93.38 107 HIS A C 1
ATOM 816 O O . HIS A 1 107 ? 6.737 -4.052 5.417 1.00 93.38 107 HIS A O 1
ATOM 822 N N . ASP A 1 108 ? 5.766 -2.081 4.969 1.00 95.25 108 ASP A N 1
ATOM 823 C CA . ASP A 1 108 ? 4.749 -2.170 6.019 1.00 95.25 108 ASP A CA 1
ATOM 824 C C . ASP A 1 108 ? 3.373 -2.582 5.474 1.00 95.25 108 ASP A C 1
ATOM 826 O O . ASP A 1 108 ? 3.069 -2.432 4.284 1.00 95.25 108 ASP A O 1
ATOM 830 N N . ALA A 1 109 ? 2.511 -3.083 6.355 1.00 94.75 109 ALA A N 1
ATOM 831 C CA . ALA A 1 109 ? 1.161 -3.506 6.017 1.00 94.75 109 ALA A CA 1
ATOM 832 C C . ALA A 1 109 ? 0.152 -3.116 7.098 1.00 94.75 109 ALA A C 1
ATOM 834 O O . ALA A 1 109 ? 0.449 -3.075 8.289 1.00 94.75 109 ALA A O 1
ATOM 835 N N . LEU A 1 110 ? -1.086 -2.879 6.674 1.00 96.12 110 LEU A N 1
ATOM 836 C CA . LEU A 1 110 ? -2.186 -2.559 7.570 1.00 96.12 110 LEU A CA 1
ATOM 837 C C . LEU A 1 110 ? -3.436 -3.336 7.185 1.00 96.12 110 LEU A C 1
ATOM 839 O O . LEU A 1 110 ? -3.839 -3.373 6.022 1.00 96.12 110 LEU A O 1
ATOM 843 N N . ILE A 1 111 ? -4.076 -3.911 8.199 1.00 96.62 111 ILE A N 1
ATOM 844 C CA . ILE A 1 111 ? -5.386 -4.535 8.069 1.00 96.62 111 ILE A CA 1
ATOM 845 C C . ILE A 1 111 ? -6.414 -3.623 8.730 1.00 96.62 111 ILE A C 1
ATOM 847 O O . ILE A 1 111 ? -6.263 -3.209 9.884 1.00 96.62 111 ILE A O 1
ATOM 851 N N . LEU A 1 112 ? -7.463 -3.318 7.980 1.00 97.50 112 LEU A N 1
ATOM 852 C CA . LEU A 1 112 ? -8.598 -2.527 8.420 1.00 97.50 112 LEU A CA 1
ATOM 853 C C . LEU A 1 112 ? -9.846 -3.396 8.425 1.00 97.50 112 LEU A C 1
ATOM 855 O O . LEU A 1 112 ? -10.053 -4.206 7.523 1.00 97.50 112 LEU A O 1
ATOM 859 N N . LEU A 1 113 ? -10.688 -3.185 9.426 1.00 97.75 113 LEU A N 1
ATOM 860 C CA . LEU A 1 113 ? -12.064 -3.650 9.414 1.00 97.75 113 LEU A CA 1
ATOM 861 C C . LEU A 1 113 ? -12.932 -2.562 8.783 1.00 97.75 113 LEU A C 1
ATOM 863 O O . LEU A 1 113 ? -12.651 -1.371 8.951 1.00 97.75 113 LEU A O 1
ATOM 867 N N . ALA A 1 114 ? -13.964 -2.975 8.063 1.00 96.38 114 ALA A N 1
ATOM 868 C CA . ALA A 1 114 ? -14.883 -2.088 7.370 1.00 96.38 114 ALA A CA 1
ATOM 869 C C . ALA A 1 114 ? -16.328 -2.566 7.533 1.00 96.38 114 ALA A C 1
ATOM 871 O O . ALA A 1 114 ? -16.555 -3.748 7.799 1.00 96.38 114 ALA A O 1
ATOM 872 N N . ASP A 1 115 ? -17.235 -1.615 7.301 1.00 84.31 115 ASP A N 1
ATOM 873 C CA . ASP A 1 115 ? -18.700 -1.700 7.358 1.00 84.31 115 ASP A CA 1
ATOM 874 C C . ASP A 1 115 ? -19.317 -1.637 8.769 1.00 84.31 115 ASP A C 1
ATOM 876 O O . ASP A 1 115 ? -18.745 -2.140 9.768 1.00 84.31 115 ASP A O 1
#

Radius of gyration: 21.82 Å; chains: 1; bounding box: 44×27×66 Å